Protein AF-A0A1F6VRX9-F1 (afdb_monomer)

Mean predicted aligned error: 13.09 Å

Foldseek 3Di:
DVVVVVVVVVVVVVVVVVVPPDDPDVCQQQPDPDPVPPDPVSVVVNVLSVVLCVLAVVLVVVVVVQCVVLVVVCVVCVVDVVSVVVSVVSVVVSVVVNVVSVVVVVVVQVVCCVPVVDRPPSPNDDD

Structure (mmCIF, N/CA/C/O backbone):
data_AF-A0A1F6VRX9-F1
#
_entry.id   AF-A0A1F6VRX9-F1
#
loop_
_atom_site.group_PDB
_atom_site.id
_atom_site.type_symbol
_atom_site.label_atom_id
_atom_site.label_alt_id
_atom_site.label_comp_id
_atom_site.label_asym_id
_atom_site.label_entity_id
_atom_site.label_seq_id
_atom_site.pdbx_PDB_ins_code
_atom_site.Cartn_x
_atom_site.Cartn_y
_atom_site.Cartn_z
_atom_site.occupancy
_atom_site.B_iso_or_equiv
_atom_site.auth_seq_id
_atom_site.auth_comp_id
_atom_site.auth_asym_id
_atom_site.auth_atom_id
_atom_site.pdbx_PDB_model_num
ATOM 1 N N . MET A 1 1 ? -14.491 -19.099 27.808 1.00 49.34 1 MET A N 1
ATOM 2 C CA . MET A 1 1 ? -13.344 -18.482 27.092 1.00 49.34 1 MET A CA 1
ATOM 3 C C . MET A 1 1 ? -12.882 -19.286 25.866 1.00 49.34 1 MET A C 1
ATOM 5 O O . MET A 1 1 ? -12.753 -18.689 24.805 1.00 49.34 1 MET A O 1
ATOM 9 N N . ILE A 1 2 ? -12.733 -20.617 25.956 1.00 55.41 2 ILE A N 1
ATOM 10 C CA . ILE A 1 2 ? -12.277 -21.514 24.862 1.00 55.41 2 ILE A CA 1
ATOM 11 C C . ILE A 1 2 ? -13.057 -21.380 23.528 1.00 55.41 2 ILE A C 1
ATOM 13 O O . ILE A 1 2 ? -12.458 -21.412 22.454 1.00 55.41 2 ILE A O 1
ATOM 17 N N . LYS A 1 3 ? -14.382 -21.159 23.564 1.00 51.56 3 LYS A N 1
ATOM 18 C CA . LYS A 1 3 ? -15.228 -21.062 22.351 1.00 51.56 3 LYS A CA 1
ATOM 19 C C . LYS A 1 3 ? -14.841 -19.909 21.408 1.00 51.56 3 LYS A C 1
ATOM 21 O O . LYS A 1 3 ? -14.935 -20.063 20.196 1.00 51.56 3 LYS A O 1
ATOM 26 N N . ARG A 1 4 ? -14.367 -18.773 21.943 1.00 58.03 4 ARG A N 1
ATOM 27 C CA . ARG A 1 4 ? -13.955 -17.602 21.138 1.00 58.03 4 ARG A CA 1
ATOM 28 C C . ARG A 1 4 ? -12.624 -17.825 2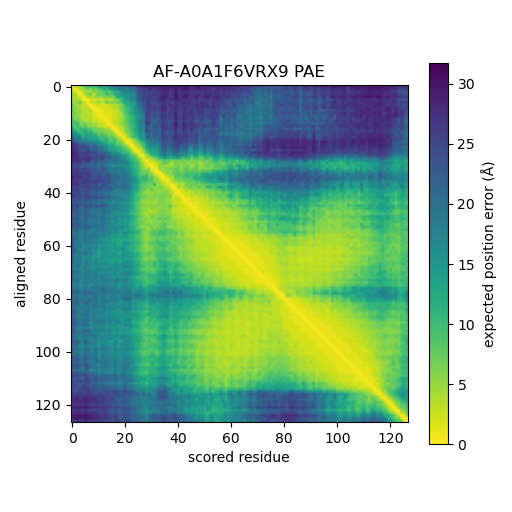0.411 1.00 58.03 4 ARG A C 1
ATOM 30 O O . ARG A 1 4 ? -12.435 -17.276 19.333 1.00 58.03 4 ARG A O 1
ATOM 37 N N . ILE A 1 5 ? -11.734 -18.645 20.974 1.00 64.44 5 ILE A N 1
ATOM 38 C CA . ILE A 1 5 ? -10.433 -18.994 20.379 1.00 64.44 5 ILE A CA 1
ATOM 39 C C . ILE A 1 5 ? -10.623 -19.970 19.216 1.00 64.44 5 ILE A C 1
ATOM 41 O O . ILE A 1 5 ? -10.095 -19.736 18.132 1.00 64.44 5 ILE A O 1
ATOM 45 N N . LYS A 1 6 ? -11.469 -20.994 19.396 1.00 61.16 6 LYS A N 1
ATOM 46 C CA . LYS A 1 6 ? -11.778 -21.970 18.340 1.00 61.16 6 LYS A CA 1
ATOM 47 C C . LYS A 1 6 ? -12.429 -21.311 17.115 1.00 61.16 6 LYS A C 1
ATOM 49 O O . LYS A 1 6 ? -12.076 -21.648 15.995 1.00 61.16 6 LYS A O 1
ATOM 54 N N . ASN A 1 7 ? -13.296 -20.313 17.320 1.00 60.34 7 ASN A N 1
ATOM 55 C CA . ASN A 1 7 ? -13.954 -19.579 16.231 1.00 60.34 7 ASN A CA 1
ATOM 56 C C . ASN A 1 7 ? -13.006 -18.639 15.467 1.00 60.34 7 ASN A C 1
ATOM 58 O O . ASN A 1 7 ? -13.143 -18.487 14.259 1.00 60.34 7 ASN A O 1
ATOM 62 N N . LYS A 1 8 ? -12.027 -18.029 16.152 1.00 68.81 8 LYS A N 1
ATOM 63 C CA . LYS A 1 8 ? -10.980 -17.227 15.497 1.00 68.81 8 LYS A CA 1
ATOM 64 C C . LYS A 1 8 ? -10.042 -18.094 14.656 1.00 68.81 8 LYS A C 1
ATOM 66 O O . LYS A 1 8 ? -9.711 -17.705 13.546 1.00 68.81 8 LYS A O 1
ATOM 71 N N . ILE A 1 9 ? -9.672 -19.275 15.157 1.00 76.19 9 ILE A N 1
ATOM 72 C CA . ILE A 1 9 ? -8.866 -20.258 14.414 1.00 76.19 9 ILE A CA 1
ATOM 73 C C . ILE A 1 9 ? -9.638 -20.771 13.191 1.00 76.19 9 ILE A C 1
ATOM 75 O O . ILE A 1 9 ? -9.078 -20.840 12.103 1.00 76.19 9 ILE A O 1
ATOM 79 N N . LEU A 1 10 ? -10.938 -21.046 13.343 1.00 72.88 10 LEU A N 1
ATOM 80 C CA . LEU A 1 10 ? -11.801 -21.474 12.239 1.00 72.88 10 LEU A CA 1
ATOM 81 C C . LEU A 1 10 ? -11.937 -20.389 11.153 1.00 72.88 10 LEU A C 1
ATOM 83 O O . LEU A 1 10 ? -11.907 -20.700 9.969 1.00 72.88 10 LEU A O 1
ATOM 87 N N . PHE A 1 11 ? -12.034 -19.116 11.549 1.00 74.50 11 PHE A N 1
ATOM 88 C CA . PHE A 1 11 ? -12.125 -17.985 10.619 1.00 74.50 11 PHE A CA 1
ATOM 89 C C . PHE A 1 11 ? -10.803 -17.725 9.879 1.00 74.50 11 PHE A C 1
ATOM 91 O O . PHE A 1 11 ? -10.816 -17.421 8.691 1.00 74.50 11 PHE A O 1
ATOM 98 N N . LEU A 1 12 ? -9.659 -17.900 10.551 1.00 73.44 12 LEU A N 1
ATOM 99 C CA . LEU A 1 12 ? -8.334 -17.812 9.925 1.00 73.44 12 LEU A CA 1
ATOM 100 C C . LEU A 1 12 ? -8.077 -18.969 8.946 1.00 73.44 12 LEU A C 1
ATOM 102 O O . LEU A 1 12 ? -7.528 -18.733 7.875 1.00 73.44 12 LEU A O 1
ATOM 106 N N . LEU A 1 13 ? -8.525 -20.189 9.266 1.00 71.12 13 LEU A N 1
ATOM 107 C CA . LEU A 1 13 ? -8.469 -21.336 8.349 1.00 71.12 13 LEU A CA 1
ATOM 108 C C . LEU A 1 13 ? -9.365 -21.133 7.116 1.00 71.12 13 LEU A C 1
ATOM 110 O O . LEU A 1 13 ? -8.949 -21.463 6.010 1.00 71.12 13 LEU A O 1
ATOM 114 N N . ALA A 1 14 ? -10.548 -20.533 7.290 1.00 69.00 14 ALA A N 1
ATOM 115 C CA . ALA A 1 14 ? -11.465 -20.214 6.193 1.00 69.00 14 ALA A CA 1
ATOM 116 C C . ALA A 1 14 ? -10.981 -19.053 5.297 1.0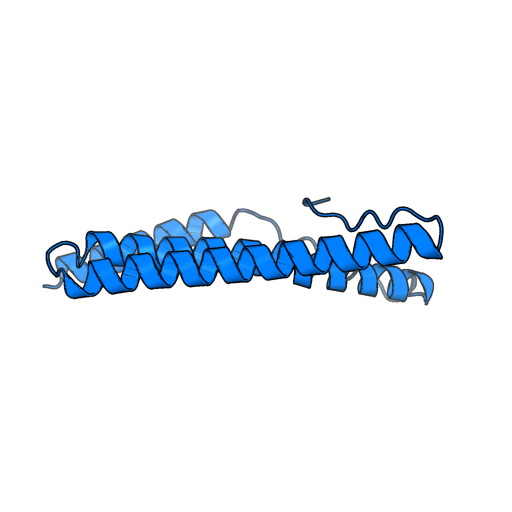0 69.00 14 ALA A C 1
ATOM 118 O O . ALA A 1 14 ? -11.249 -19.046 4.100 1.00 69.00 14 ALA A O 1
ATOM 119 N N . LEU A 1 15 ? -10.248 -18.076 5.847 1.00 65.94 15 LEU A N 1
ATOM 120 C CA . LEU A 1 15 ? -9.552 -17.053 5.051 1.00 65.94 15 LEU A CA 1
ATOM 121 C C . LEU A 1 15 ? -8.335 -17.633 4.321 1.00 65.94 15 LEU A C 1
ATOM 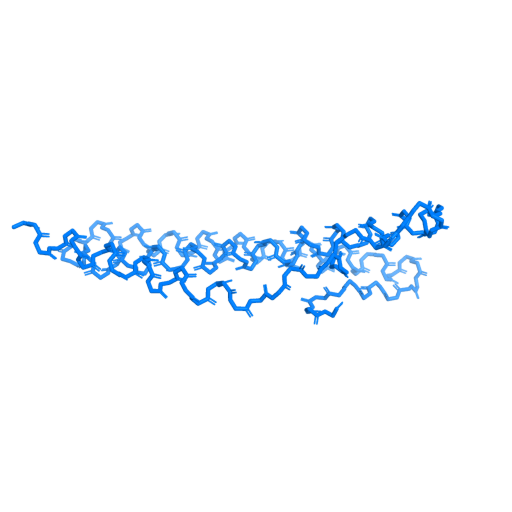123 O O . LEU A 1 15 ? -8.065 -17.250 3.185 1.00 65.94 15 LEU A O 1
ATOM 127 N N . GLY A 1 16 ? -7.631 -18.578 4.952 1.00 62.22 16 GLY A N 1
ATOM 128 C CA . GLY A 1 16 ? -6.528 -19.311 4.338 1.00 62.22 16 GLY A CA 1
ATOM 129 C C . GLY A 1 16 ? -6.969 -20.106 3.109 1.00 62.22 16 GLY A C 1
ATOM 130 O O . GLY A 1 16 ? -6.299 -20.049 2.086 1.00 62.22 16 GLY A O 1
ATOM 131 N N . SER A 1 17 ? -8.129 -20.768 3.149 1.00 58.34 17 SER A N 1
ATOM 132 C CA . SER A 1 17 ? -8.638 -21.544 2.010 1.00 58.34 17 SER A CA 1
ATOM 133 C C . SER A 1 17 ? -9.041 -20.698 0.795 1.00 58.34 17 SER A C 1
ATOM 135 O O . SER A 1 17 ? -8.982 -21.202 -0.322 1.00 58.34 17 SER A O 1
ATOM 137 N N . ILE A 1 18 ? -9.371 -19.412 0.971 1.00 58.19 18 ILE A N 1
ATOM 138 C CA . ILE A 1 18 ? -9.658 -18.486 -0.143 1.00 58.19 18 ILE A CA 1
ATOM 139 C C . ILE A 1 18 ? -8.369 -18.096 -0.895 1.00 58.19 18 ILE A C 1
ATOM 141 O O . ILE A 1 18 ? -8.409 -17.843 -2.096 1.00 58.19 18 ILE A O 1
ATOM 145 N N . PHE A 1 19 ? -7.213 -18.102 -0.222 1.00 53.44 19 PHE A N 1
ATOM 146 C CA . PHE A 1 19 ? -5.919 -17.759 -0.826 1.00 53.44 19 PHE A CA 1
ATOM 147 C C . PHE A 1 19 ? -5.253 -18.914 -1.596 1.00 53.44 19 PHE A C 1
ATOM 1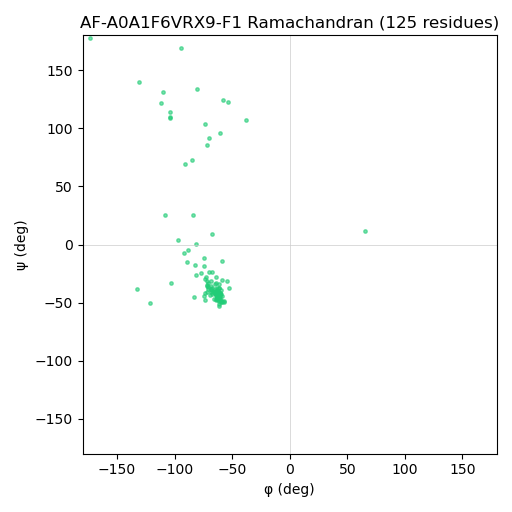49 O O . PHE A 1 19 ? -4.363 -18.660 -2.403 1.00 53.44 19 PHE A O 1
ATOM 156 N N . ILE A 1 20 ? -5.667 -20.169 -1.382 1.00 51.97 20 ILE A N 1
ATOM 157 C CA . ILE A 1 20 ? -4.969 -21.361 -1.914 1.00 51.97 20 ILE A CA 1
ATOM 158 C C . ILE A 1 20 ? -5.458 -21.752 -3.332 1.00 51.97 20 ILE A C 1
ATOM 160 O O . ILE A 1 20 ? -4.891 -22.631 -3.970 1.00 51.97 20 ILE A O 1
ATOM 164 N N . GLY A 1 21 ? -6.473 -21.072 -3.878 1.00 48.78 21 GLY A N 1
ATOM 165 C CA . GLY A 1 21 ? -7.063 -21.394 -5.190 1.00 48.78 21 GLY A CA 1
ATOM 166 C C . GLY A 1 21 ? -6.328 -20.863 -6.432 1.00 48.78 21 GLY A C 1
ATOM 167 O O . GLY A 1 21 ? -6.804 -21.084 -7.541 1.00 48.78 21 GLY A O 1
ATOM 168 N N . GLY A 1 22 ? -5.207 -20.150 -6.287 1.00 46.50 22 GLY A N 1
ATOM 169 C CA . GLY A 1 22 ? -4.424 -19.641 -7.418 1.00 46.50 22 GLY A CA 1
ATOM 170 C C . GLY A 1 22 ? -3.162 -20.467 -7.629 1.00 46.50 22 GLY A C 1
ATOM 171 O O . GLY A 1 22 ? -2.237 -20.370 -6.827 1.00 46.50 22 GLY A O 1
ATOM 172 N N . GLY A 1 23 ? -3.104 -21.263 -8.698 1.00 43.41 23 GLY A N 1
ATOM 173 C CA . GLY A 1 23 ? -1.885 -21.968 -9.090 1.00 43.41 23 GLY A CA 1
ATOM 174 C C . GLY A 1 23 ? -0.713 -20.992 -9.219 1.00 43.41 23 GLY A C 1
ATOM 175 O O . GLY A 1 23 ? -0.780 -20.022 -9.974 1.00 43.41 23 GLY A O 1
ATOM 176 N N . VAL A 1 24 ? 0.361 -21.241 -8.470 1.00 47.94 24 VAL A N 1
ATOM 177 C CA . VAL A 1 24 ? 1.641 -20.544 -8.627 1.00 47.94 24 VAL A CA 1
ATOM 178 C C . VAL A 1 24 ? 2.263 -21.048 -9.928 1.00 47.94 24 VAL A C 1
ATOM 180 O O . VAL A 1 24 ? 3.011 -22.019 -9.935 1.00 47.94 24 VAL A O 1
ATOM 183 N N . SER A 1 25 ? 1.895 -20.428 -11.047 1.00 49.00 25 SER A N 1
ATOM 184 C CA . SER A 1 25 ? 2.658 -20.553 -12.289 1.00 49.00 25 SER A CA 1
ATOM 185 C C . SER A 1 25 ? 3.851 -19.604 -12.206 1.00 49.00 25 SER A C 1
ATOM 187 O O . SER A 1 25 ? 3.698 -18.444 -11.814 1.00 49.00 25 SER A O 1
ATOM 189 N N . ALA A 1 26 ? 5.038 -20.093 -12.565 1.00 50.50 26 ALA A N 1
ATOM 190 C CA . ALA A 1 26 ? 6.287 -19.328 -12.574 1.00 50.50 26 ALA A CA 1
ATOM 191 C C . ALA A 1 26 ? 6.243 -18.080 -13.487 1.00 50.50 26 ALA A C 1
ATOM 193 O O . ALA A 1 26 ? 7.048 -17.171 -13.318 1.00 50.50 26 ALA A O 1
ATOM 194 N N . ALA A 1 27 ? 5.243 -17.975 -14.365 1.00 53.28 27 ALA A N 1
ATOM 195 C CA . ALA A 1 27 ? 5.089 -16.943 -15.390 1.00 53.28 27 ALA A CA 1
ATOM 196 C C . ALA A 1 27 ? 4.813 -15.492 -14.907 1.00 53.28 27 ALA A C 1
ATOM 198 O O . ALA A 1 27 ? 4.479 -14.636 -15.719 1.00 53.28 27 ALA A O 1
ATOM 199 N N . GLY A 1 28 ? 4.907 -15.170 -13.611 1.00 67.06 28 GLY A N 1
ATOM 200 C CA . GLY A 1 28 ? 4.432 -13.875 -13.091 1.00 67.06 28 GLY A CA 1
ATOM 201 C C . GLY A 1 28 ? 5.491 -12.809 -12.781 1.00 67.06 28 GLY A C 1
ATOM 202 O O . GLY A 1 28 ? 5.195 -11.621 -12.880 1.00 67.06 28 GLY A O 1
ATOM 203 N N . LEU A 1 29 ? 6.691 -13.201 -12.336 1.00 64.50 29 LEU A N 1
ATOM 204 C CA . LEU A 1 29 ? 7.700 -12.252 -11.826 1.00 64.50 29 LEU A CA 1
ATOM 205 C C . LEU A 1 29 ? 9.098 -12.493 -12.397 1.00 64.50 29 LEU A C 1
ATOM 207 O O . LEU A 1 29 ? 9.792 -11.534 -12.727 1.00 64.50 29 LEU A O 1
ATOM 211 N N . VAL A 1 30 ? 9.480 -13.759 -12.560 1.00 73.31 30 VAL A N 1
ATOM 212 C CA . VAL A 1 30 ? 10.701 -14.168 -13.257 1.00 73.31 30 VAL A CA 1
ATOM 213 C C . VAL A 1 30 ? 10.272 -14.688 -14.629 1.00 73.31 30 VAL A C 1
ATOM 215 O O . VAL A 1 30 ? 9.629 -15.729 -14.687 1.00 73.31 30 VAL A O 1
ATOM 218 N N . PRO A 1 31 ? 10.565 -13.979 -15.728 1.00 66.62 31 PRO A N 1
ATOM 219 C CA . PRO A 1 31 ? 10.101 -14.357 -17.060 1.00 66.62 31 PRO A CA 1
ATOM 220 C C . PRO A 1 31 ? 10.991 -15.406 -17.750 1.00 66.62 31 PRO A C 1
ATOM 222 O O . PRO A 1 31 ? 11.033 -15.448 -18.973 1.00 66.62 31 PRO A O 1
ATOM 225 N N . CYS A 1 32 ? 11.716 -16.227 -16.988 1.00 69.88 32 CYS A N 1
ATOM 226 C CA . CYS A 1 32 ? 12.568 -17.281 -17.535 1.00 69.88 32 CYS A CA 1
ATOM 227 C C . CYS A 1 32 ? 11.971 -18.643 -17.170 1.00 69.88 32 CYS A C 1
ATOM 229 O O . CYS A 1 32 ? 11.823 -18.945 -15.985 1.00 69.88 32 CYS A O 1
ATOM 231 N N . GLU A 1 33 ? 11.668 -19.472 -18.169 1.00 70.38 33 GLU A N 1
ATOM 232 C CA . GLU A 1 33 ? 11.258 -20.872 -17.964 1.00 70.38 33 GLU A CA 1
ATOM 233 C C . GLU A 1 33 ? 12.433 -21.861 -18.134 1.00 70.38 33 GLU A C 1
ATOM 235 O O . GLU A 1 33 ? 12.263 -23.067 -17.962 1.00 70.38 33 GLU A O 1
ATOM 240 N N . GLY A 1 34 ? 13.654 -21.356 -18.362 1.00 69.69 34 GLY A N 1
ATOM 241 C CA . GLY A 1 34 ? 14.886 -22.139 -18.478 1.00 69.69 34 GLY A CA 1
ATOM 242 C C . GLY A 1 34 ? 16.147 -21.270 -18.582 1.00 69.69 34 GLY A C 1
ATOM 243 O O . GLY A 1 34 ? 16.066 -20.042 -18.591 1.00 69.69 34 GLY A O 1
ATOM 244 N N . ILE A 1 35 ? 17.323 -21.909 -18.646 1.00 66.19 35 ILE A N 1
ATOM 245 C CA . ILE A 1 35 ? 18.628 -21.230 -18.816 1.00 66.19 35 ILE A CA 1
ATOM 246 C C . ILE A 1 35 ? 18.745 -20.595 -20.211 1.00 66.19 35 ILE A C 1
ATOM 248 O O . ILE A 1 35 ? 19.360 -19.541 -20.349 1.00 66.19 35 ILE A O 1
ATOM 252 N N . ASP A 1 36 ? 18.111 -21.199 -21.215 1.00 68.12 36 ASP A N 1
ATOM 253 C CA . ASP A 1 36 ? 18.247 -20.807 -22.621 1.00 68.12 36 ASP A CA 1
ATOM 254 C C . ASP A 1 36 ? 17.446 -19.535 -22.976 1.00 68.12 36 ASP A C 1
ATOM 256 O O . ASP A 1 36 ? 17.829 -18.800 -23.884 1.00 68.12 36 ASP A O 1
ATOM 260 N N . ASP A 1 37 ? 16.388 -19.227 -22.215 1.00 68.06 37 ASP A N 1
ATOM 261 C CA . ASP A 1 37 ? 15.532 -18.043 -22.409 1.00 68.06 37 ASP A CA 1
ATOM 262 C C . ASP A 1 37 ? 15.980 -16.821 -21.591 1.00 68.06 37 ASP A C 1
ATOM 264 O O . ASP A 1 37 ? 15.448 -15.724 -21.754 1.00 68.06 37 ASP A O 1
ATOM 268 N N . CYS A 1 38 ? 16.967 -16.975 -20.706 1.00 69.94 38 CYS A N 1
ATOM 269 C CA . CYS A 1 38 ? 17.372 -15.934 -19.762 1.00 69.94 38 CYS A CA 1
ATOM 270 C C . CYS A 1 38 ? 18.487 -15.055 -20.369 1.00 69.94 38 CYS A C 1
ATOM 272 O O . CYS A 1 38 ? 19.651 -15.092 -19.969 1.00 69.94 38 CYS A O 1
ATOM 274 N N . ASN A 1 39 ? 18.116 -14.273 -21.386 1.00 74.25 39 ASN A N 1
ATOM 275 C CA . ASN A 1 39 ? 18.991 -13.335 -22.095 1.00 74.25 39 ASN A CA 1
ATOM 276 C C . ASN A 1 39 ? 18.900 -11.903 -21.519 1.00 74.25 39 ASN A C 1
ATOM 278 O O . ASN A 1 39 ? 17.984 -11.588 -20.755 1.00 74.25 39 ASN A O 1
ATOM 282 N N . PHE A 1 40 ? 19.802 -10.992 -21.909 1.00 73.44 40 PHE A N 1
ATOM 283 C CA . PHE A 1 40 ? 19.782 -9.595 -21.421 1.00 73.44 40 PHE A CA 1
ATOM 284 C C . PHE A 1 40 ? 18.435 -8.877 -21.642 1.00 73.44 40 PHE A C 1
ATOM 286 O O . PHE A 1 40 ? 18.024 -8.081 -20.799 1.00 73.44 40 PHE A O 1
ATOM 293 N N . ASP A 1 41 ? 17.696 -9.209 -22.700 1.00 70.75 41 ASP A N 1
ATOM 294 C CA . ASP A 1 41 ? 16.358 -8.652 -22.942 1.00 70.75 41 ASP A CA 1
ATOM 295 C C . ASP A 1 41 ? 15.322 -9.122 -21.904 1.00 70.75 41 ASP A C 1
ATOM 297 O O . ASP A 1 41 ? 14.497 -8.335 -21.430 1.00 70.75 41 ASP A O 1
ATOM 301 N N . THR A 1 42 ? 15.400 -10.379 -21.453 1.00 71.88 42 THR A N 1
ATOM 302 C CA . THR A 1 42 ? 14.546 -10.876 -20.358 1.00 71.88 42 THR A CA 1
ATOM 303 C C . THR A 1 42 ? 14.910 -10.285 -18.999 1.00 71.88 42 THR A C 1
ATOM 305 O O . THR A 1 42 ? 14.035 -10.172 -18.141 1.00 71.88 42 THR A O 1
ATOM 308 N N . LEU A 1 43 ? 16.149 -9.810 -18.810 1.00 73.88 43 LEU A N 1
ATOM 309 C CA . LEU A 1 43 ? 16.546 -9.059 -17.613 1.00 73.88 43 LEU A CA 1
ATOM 310 C C . LEU A 1 43 ? 15.783 -7.728 -17.517 1.00 73.88 43 LEU A C 1
ATOM 312 O O . LEU A 1 43 ? 15.312 -7.351 -16.443 1.00 73.88 43 LEU A O 1
ATOM 316 N N . ILE A 1 44 ? 15.619 -7.032 -18.646 1.00 72.06 44 ILE A N 1
ATOM 317 C CA . ILE A 1 44 ? 14.850 -5.780 -18.720 1.00 72.06 44 ILE A CA 1
ATOM 318 C C . ILE A 1 44 ? 13.365 -6.058 -18.448 1.00 72.06 44 ILE A C 1
ATOM 320 O O . ILE A 1 44 ? 12.718 -5.319 -17.701 1.00 72.06 44 ILE A O 1
ATOM 324 N N . LEU A 1 45 ? 12.830 -7.160 -18.984 1.00 74.75 45 LEU A N 1
ATOM 325 C CA . LEU A 1 45 ? 11.458 -7.591 -18.709 1.00 74.75 45 LEU A CA 1
ATOM 326 C C . LEU A 1 45 ? 11.252 -7.940 -17.224 1.00 74.75 45 LEU A C 1
ATOM 328 O O . LEU A 1 45 ? 10.249 -7.551 -16.628 1.00 74.75 45 LEU A O 1
ATOM 332 N N . LEU A 1 46 ? 12.227 -8.608 -16.603 1.00 76.56 46 LEU A N 1
ATOM 333 C CA . LEU A 1 46 ? 12.230 -8.92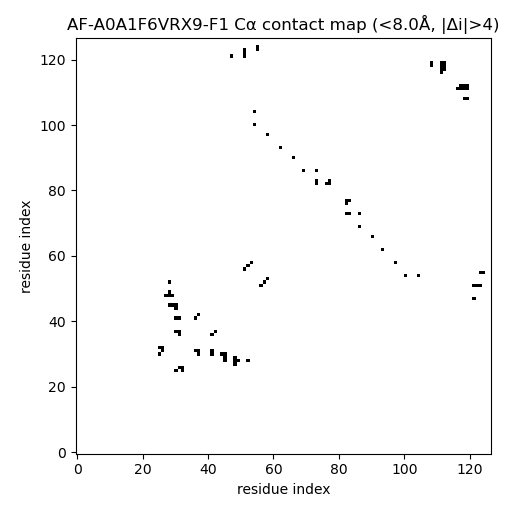8 -15.176 1.00 76.56 46 LEU A CA 1
ATOM 334 C C . LEU A 1 46 ? 12.217 -7.648 -14.331 1.00 76.56 46 LEU A C 1
ATOM 336 O O . LEU A 1 46 ? 11.446 -7.550 -13.376 1.00 76.56 46 LEU A O 1
ATOM 340 N N . LEU A 1 47 ? 13.003 -6.636 -14.707 1.00 75.19 47 LEU A N 1
ATOM 341 C CA . LEU A 1 47 ? 13.035 -5.352 -14.006 1.00 75.19 47 LEU A CA 1
ATOM 342 C C . LEU A 1 47 ? 11.684 -4.622 -14.082 1.00 75.19 47 LEU A C 1
ATOM 344 O O . LEU A 1 47 ? 11.206 -4.098 -13.074 1.00 75.19 47 LEU A O 1
ATOM 348 N N . ASN A 1 48 ? 11.027 -4.658 -15.245 1.00 73.50 48 ASN A N 1
ATOM 349 C CA . ASN A 1 48 ? 9.671 -4.131 -15.414 1.00 73.50 48 ASN A CA 1
ATOM 350 C C . ASN A 1 48 ? 8.637 -4.906 -14.582 1.00 73.50 48 ASN A C 1
ATOM 352 O O . ASN A 1 48 ? 7.781 -4.296 -13.934 1.00 73.50 48 ASN A O 1
ATOM 356 N N . ASN A 1 49 ? 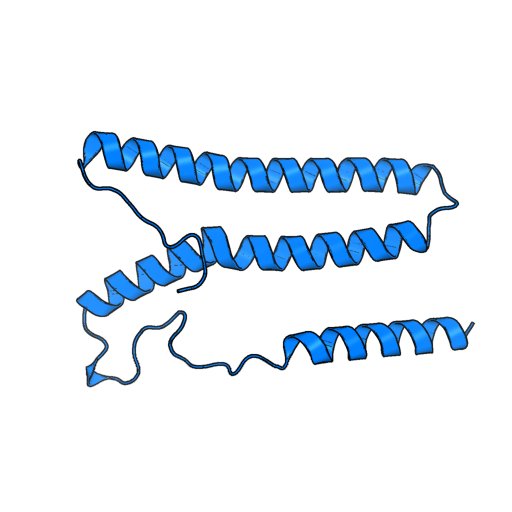8.741 -6.236 -14.531 1.00 77.44 49 ASN A N 1
ATOM 357 C CA . ASN A 1 49 ? 7.878 -7.073 -13.699 1.00 77.44 49 ASN A CA 1
ATOM 358 C C . ASN A 1 49 ? 8.071 -6.763 -12.208 1.00 77.44 49 ASN A C 1
ATOM 360 O O . ASN A 1 49 ? 7.085 -6.560 -11.501 1.00 77.44 49 ASN A O 1
ATOM 364 N N . ILE A 1 50 ? 9.315 -6.622 -11.739 1.00 80.31 50 ILE A N 1
ATOM 365 C CA . ILE A 1 50 ? 9.633 -6.213 -10.362 1.00 80.31 50 ILE A CA 1
ATOM 366 C C . ILE A 1 50 ? 9.065 -4.830 -10.048 1.00 80.31 50 ILE A C 1
ATOM 368 O O . ILE A 1 50 ? 8.427 -4.656 -9.008 1.00 80.31 50 ILE A O 1
ATOM 372 N N . ALA A 1 51 ? 9.258 -3.856 -10.938 1.00 74.00 51 ALA A N 1
ATOM 373 C CA . ALA A 1 51 ? 8.723 -2.515 -10.745 1.00 74.00 51 ALA A CA 1
ATOM 374 C C . ALA A 1 51 ? 7.190 -2.558 -10.622 1.00 74.00 51 ALA A C 1
ATOM 376 O O . ALA A 1 51 ? 6.631 -2.053 -9.648 1.00 74.00 51 ALA A O 1
ATOM 377 N N . SER A 1 52 ? 6.503 -3.245 -11.539 1.00 73.88 52 SER A N 1
ATOM 378 C CA . SER A 1 52 ? 5.043 -3.396 -11.472 1.00 73.88 52 SER A CA 1
ATOM 379 C C . SER A 1 52 ? 4.581 -4.126 -10.200 1.00 73.88 52 SER A C 1
ATOM 381 O O . SER A 1 52 ? 3.587 -3.748 -9.576 1.00 73.88 52 SER A O 1
ATOM 383 N N . PHE A 1 53 ? 5.341 -5.124 -9.748 1.00 75.81 53 PHE A N 1
ATOM 384 C CA . PHE A 1 53 ? 5.035 -5.882 -8.545 1.00 75.81 53 PHE A CA 1
ATOM 385 C C . PHE A 1 53 ? 5.119 -5.020 -7.288 1.00 75.81 53 PHE A C 1
ATOM 387 O O . PHE A 1 53 ? 4.197 -5.043 -6.472 1.00 75.81 53 PHE A O 1
ATOM 394 N N . ILE A 1 54 ? 6.189 -4.237 -7.147 1.00 80.00 54 ILE A N 1
ATOM 395 C CA . ILE A 1 54 ? 6.418 -3.388 -5.975 1.00 80.00 54 ILE A CA 1
ATOM 396 C C . ILE A 1 54 ? 5.414 -2.234 -5.928 1.00 80.00 54 ILE A C 1
ATOM 398 O O . ILE A 1 54 ? 4.867 -1.959 -4.862 1.00 80.00 54 ILE A O 1
ATOM 402 N N . PHE A 1 55 ? 5.146 -1.574 -7.056 1.00 76.50 55 PHE A N 1
ATOM 403 C CA . PHE A 1 55 ? 4.285 -0.389 -7.069 1.00 76.50 55 PHE A CA 1
ATOM 404 C C . PHE A 1 55 ? 2.786 -0.706 -7.077 1.00 76.50 55 PHE A C 1
ATOM 406 O O . PHE A 1 55 ? 2.008 0.106 -6.578 1.00 76.50 55 PHE A O 1
ATOM 413 N N . PHE A 1 56 ? 2.368 -1.871 -7.585 1.00 75.00 56 PHE A N 1
ATOM 414 C CA . PHE A 1 56 ? 0.942 -2.193 -7.725 1.00 75.00 56 PHE A CA 1
ATOM 415 C C . PHE A 1 56 ? 0.522 -3.452 -6.977 1.00 75.00 56 PHE A C 1
ATOM 417 O O . PHE A 1 56 ? -0.431 -3.415 -6.200 1.00 75.00 56 PHE A O 1
ATOM 424 N N . ARG A 1 57 ? 1.227 -4.574 -7.149 1.00 78.00 57 ARG A N 1
ATOM 425 C CA . ARG A 1 57 ? 0.770 -5.861 -6.596 1.00 78.00 57 ARG A CA 1
ATOM 426 C C . ARG A 1 57 ? 0.936 -5.952 -5.080 1.00 78.00 57 ARG A C 1
ATOM 428 O O . ARG A 1 57 ? -0.000 -6.326 -4.374 1.00 78.00 57 ARG A O 1
ATOM 435 N N . LEU A 1 58 ? 2.110 -5.589 -4.578 1.00 82.81 58 LEU A N 1
ATOM 436 C CA . LEU A 1 58 ? 2.453 -5.623 -3.158 1.00 82.81 58 LEU A CA 1
ATOM 437 C C . LEU A 1 58 ? 1.556 -4.696 -2.305 1.00 82.81 58 LEU A C 1
ATOM 439 O O . LEU A 1 58 ? 0.965 -5.188 -1.338 1.00 82.81 58 LEU A O 1
ATOM 443 N N . PRO A 1 59 ? 1.369 -3.401 -2.643 1.00 83.50 59 PRO A N 1
ATOM 444 C CA . PRO A 1 59 ? 0.556 -2.496 -1.832 1.00 83.50 59 PRO A CA 1
ATOM 445 C C . PRO A 1 59 ? -0.922 -2.890 -1.790 1.00 83.50 59 PRO A C 1
ATOM 447 O O . PRO A 1 59 ? -1.543 -2.740 -0.740 1.00 83.50 59 PRO A O 1
ATOM 450 N N . ILE A 1 60 ? -1.483 -3.447 -2.871 1.00 84.31 60 ILE A N 1
ATOM 451 C CA . ILE A 1 60 ? -2.871 -3.939 -2.879 1.00 84.31 60 ILE A CA 1
ATOM 452 C C . ILE A 1 60 ? -3.042 -5.101 -1.894 1.00 84.31 60 ILE A C 1
ATOM 454 O O . ILE A 1 60 ? -3.966 -5.086 -1.080 1.00 84.31 60 ILE A O 1
ATOM 458 N N . ILE A 1 61 ? -2.138 -6.087 -1.917 1.00 84.38 61 ILE A N 1
ATOM 459 C CA . ILE A 1 61 ? -2.191 -7.225 -0.984 1.00 84.38 61 ILE A CA 1
ATOM 460 C C . ILE A 1 61 ? -2.062 -6.730 0.462 1.00 84.38 61 ILE A C 1
ATOM 462 O O . ILE A 1 61 ? -2.843 -7.129 1.329 1.00 84.38 61 ILE A O 1
ATOM 466 N N . LEU A 1 62 ? -1.122 -5.815 0.718 1.00 87.69 62 LEU A N 1
ATOM 467 C CA . LEU A 1 62 ? -0.932 -5.222 2.041 1.00 87.69 62 LEU A CA 1
ATOM 468 C C . LEU A 1 62 ? -2.173 -4.456 2.517 1.00 87.69 62 LEU A C 1
ATOM 470 O O . LEU A 1 62 ? -2.564 -4.594 3.676 1.00 87.69 62 LEU A O 1
ATOM 474 N N . LEU A 1 63 ? -2.816 -3.690 1.630 1.00 88.12 63 LEU A N 1
ATOM 475 C CA . LEU A 1 63 ? -4.055 -2.971 1.928 1.00 88.12 63 LEU A CA 1
ATOM 476 C C . LEU A 1 63 ? -5.165 -3.926 2.346 1.00 88.12 63 LEU A C 1
ATOM 478 O O . LEU A 1 63 ? -5.799 -3.698 3.374 1.00 88.12 63 LEU A O 1
ATOM 482 N N . VAL A 1 64 ? -5.383 -5.004 1.590 1.00 88.25 64 VAL A N 1
ATOM 483 C CA . VAL A 1 64 ? -6.422 -5.996 1.899 1.00 88.25 64 VAL A CA 1
ATOM 484 C C . VAL A 1 64 ? -6.195 -6.602 3.283 1.00 88.25 64 VAL A C 1
ATOM 486 O O . VAL A 1 64 ? -7.116 -6.621 4.103 1.00 88.25 64 VAL A O 1
ATOM 489 N N . VAL A 1 65 ? -4.966 -7.032 3.585 1.00 89.31 65 VAL A N 1
ATOM 490 C CA . VAL A 1 65 ? -4.621 -7.602 4.898 1.00 89.31 65 VAL A CA 1
ATOM 491 C C . VAL A 1 65 ? -4.806 -6.570 6.013 1.00 89.31 65 VAL A C 1
ATOM 493 O O . VAL A 1 65 ? -5.382 -6.882 7.059 1.00 89.31 65 VAL A O 1
ATOM 496 N N . PHE A 1 66 ? -4.379 -5.326 5.790 1.00 89.19 66 PHE A N 1
ATOM 497 C CA . PHE A 1 66 ? -4.520 -4.254 6.769 1.00 89.19 66 PHE A CA 1
ATOM 498 C C . PHE A 1 66 ? -5.990 -3.926 7.050 1.00 89.19 66 PHE A C 1
ATOM 500 O O . PHE A 1 66 ? -6.386 -3.834 8.216 1.00 89.19 66 PHE A O 1
ATOM 507 N N . PHE A 1 67 ? -6.816 -3.780 6.012 1.00 88.75 67 PHE A N 1
ATOM 508 C CA . PHE A 1 67 ? -8.245 -3.518 6.161 1.00 88.75 67 PHE A CA 1
ATOM 509 C C . PHE A 1 67 ? -8.970 -4.683 6.829 1.00 88.75 67 PHE A C 1
ATOM 511 O O . PHE A 1 67 ? -9.785 -4.445 7.719 1.00 88.75 67 PHE A O 1
ATOM 518 N N . ALA A 1 68 ? -8.633 -5.928 6.484 1.00 89.81 68 ALA A N 1
ATOM 519 C CA . ALA A 1 68 ? -9.196 -7.104 7.137 1.00 89.81 68 ALA A CA 1
ATOM 520 C C . ALA A 1 68 ? -8.859 -7.131 8.639 1.00 89.81 68 ALA A C 1
ATOM 522 O O . ALA A 1 68 ? -9.753 -7.276 9.477 1.00 89.81 68 ALA A O 1
ATOM 523 N N . TRP A 1 69 ? -7.590 -6.914 9.003 1.00 86.50 69 TRP A N 1
ATOM 524 C CA . TRP A 1 69 ? -7.150 -6.911 10.401 1.00 86.50 69 TRP A CA 1
ATOM 525 C C . TRP A 1 69 ? -7.798 -5.789 11.221 1.00 86.50 69 TRP A C 1
ATOM 527 O O . TRP A 1 69 ? -8.325 -6.016 12.315 1.00 86.50 69 TRP A O 1
ATOM 537 N N . ASN A 1 70 ? -7.803 -4.567 10.683 1.00 87.44 70 ASN A N 1
ATOM 538 C CA . ASN A 1 70 ? -8.418 -3.424 11.352 1.00 87.44 70 ASN A CA 1
ATOM 539 C C . ASN A 1 70 ? -9.946 -3.560 11.417 1.00 87.44 70 ASN A C 1
ATOM 541 O O . ASN A 1 70 ? -10.539 -3.196 12.432 1.00 87.44 70 ASN A O 1
ATOM 545 N N . GLY A 1 71 ? -10.576 -4.136 10.390 1.00 87.06 71 GLY A N 1
ATOM 546 C CA . GLY A 1 71 ? -12.011 -4.416 10.356 1.00 87.06 71 GLY A CA 1
ATOM 547 C C . GLY A 1 71 ? -12.441 -5.402 11.443 1.00 87.06 71 GLY A C 1
ATOM 548 O O . GLY A 1 71 ? -13.392 -5.137 12.175 1.00 87.06 71 GLY A O 1
ATOM 549 N N . ILE A 1 72 ? -11.697 -6.496 11.635 1.00 88.00 72 ILE A N 1
ATOM 550 C CA . ILE A 1 72 ? -11.967 -7.455 12.719 1.00 88.00 72 ILE A CA 1
ATOM 551 C C . ILE A 1 72 ? -11.828 -6.779 14.091 1.00 88.00 72 ILE A C 1
ATOM 553 O O . ILE A 1 72 ? -12.685 -6.949 14.963 1.00 88.00 72 ILE A O 1
ATOM 557 N N . ASN A 1 73 ? -10.778 -5.979 14.289 1.00 85.88 73 ASN A N 1
ATOM 558 C CA . ASN A 1 73 ? -10.564 -5.267 15.549 1.00 85.88 73 ASN A CA 1
ATOM 559 C C . ASN A 1 73 ? -11.664 -4.235 15.838 1.00 85.88 73 ASN A C 1
ATOM 561 O O . ASN A 1 73 ? -12.041 -4.071 17.000 1.00 85.88 73 ASN A O 1
ATOM 565 N N . LEU A 1 74 ? -12.229 -3.599 14.808 1.00 88.00 74 LEU A N 1
ATOM 566 C CA . LEU A 1 74 ? -13.362 -2.686 14.962 1.00 88.00 74 LEU A CA 1
ATOM 567 C C . LEU A 1 74 ? -14.590 -3.395 15.550 1.00 88.00 74 LEU A C 1
ATOM 569 O O . LEU A 1 74 ? -15.250 -2.842 16.425 1.00 88.00 74 LEU A O 1
ATOM 573 N N . ILE A 1 75 ? -14.882 -4.621 15.101 1.00 88.44 75 ILE A N 1
ATOM 574 C CA . ILE A 1 75 ? -16.027 -5.403 15.592 1.00 88.44 75 ILE A CA 1
ATOM 575 C C . ILE A 1 75 ? -15.805 -5.832 17.049 1.00 88.44 75 ILE A C 1
ATOM 577 O O . ILE A 1 75 ? -16.736 -5.797 17.854 1.00 88.44 75 ILE A O 1
ATOM 581 N N . ILE A 1 76 ? -14.574 -6.216 17.403 1.00 88.50 76 ILE A N 1
ATOM 582 C CA . ILE A 1 76 ? -14.236 -6.733 18.738 1.00 88.50 76 ILE A CA 1
ATOM 583 C C . ILE A 1 76 ? -14.220 -5.627 19.801 1.00 88.50 76 ILE A C 1
ATOM 585 O O . ILE A 1 76 ? -14.703 -5.860 20.906 1.00 88.50 76 ILE A O 1
ATOM 589 N N . TYR A 1 77 ? -13.670 -4.451 19.487 1.00 87.00 77 TYR A N 1
ATOM 590 C CA . TYR A 1 77 ? -13.441 -3.363 20.451 1.00 87.00 77 TYR A CA 1
ATOM 591 C C . TYR A 1 77 ? -14.386 -2.169 20.253 1.00 87.00 77 TYR A C 1
ATOM 593 O O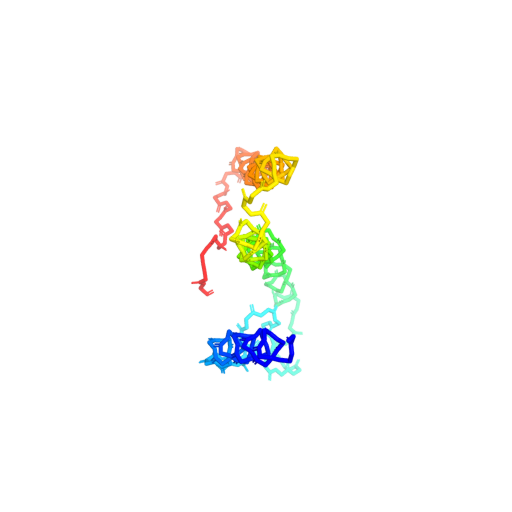 . TYR A 1 77 ? -14.055 -1.034 20.604 1.00 87.00 77 TYR A O 1
ATOM 601 N N . ARG A 1 78 ? -15.562 -2.414 19.662 1.00 81.56 78 ARG A N 1
ATOM 602 C CA . ARG A 1 78 ? -16.548 -1.382 19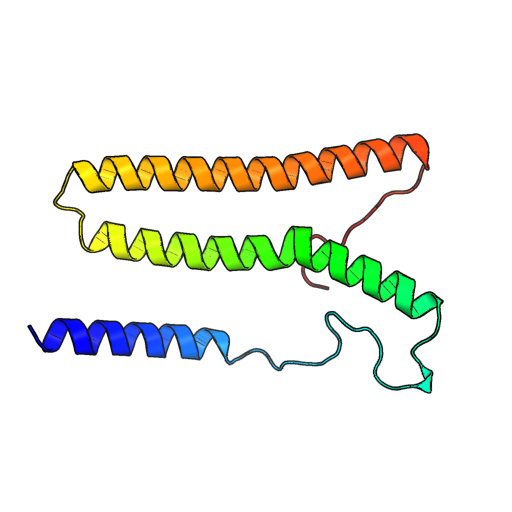.298 1.00 81.56 78 ARG A CA 1
ATOM 603 C C . ARG A 1 78 ? -17.032 -0.546 20.488 1.00 81.56 78 ARG A C 1
ATOM 605 O O . ARG A 1 78 ? -17.385 0.615 20.314 1.00 81.56 78 ARG A O 1
ATOM 612 N N . ASP A 1 79 ? -17.062 -1.135 21.677 1.00 86.19 79 ASP A N 1
ATOM 613 C CA . ASP A 1 79 ? -17.519 -0.537 22.935 1.00 86.19 79 ASP A CA 1
ATOM 614 C C . ASP A 1 79 ? -16.533 0.483 23.529 1.00 86.19 79 ASP A C 1
ATOM 616 O O . ASP A 1 79 ? -16.889 1.235 24.436 1.00 86.19 79 ASP A O 1
ATOM 620 N N . ARG A 1 80 ? -15.298 0.551 23.015 1.00 86.12 80 ARG A N 1
ATOM 621 C CA . ARG A 1 80 ? -14.264 1.453 23.528 1.00 86.12 80 ARG A CA 1
ATOM 622 C C . ARG A 1 80 ? -14.072 2.668 22.610 1.00 86.12 80 ARG A C 1
ATOM 624 O O . ARG A 1 80 ? -13.510 2.533 21.519 1.00 86.12 80 ARG A O 1
ATOM 631 N N . PRO A 1 81 ? -14.401 3.895 23.059 1.00 85.12 81 PRO A N 1
ATOM 632 C CA . PRO A 1 81 ? -14.288 5.096 22.225 1.00 85.12 81 PRO A CA 1
ATOM 633 C C . PRO A 1 81 ? -12.840 5.418 21.817 1.00 85.12 81 PRO A C 1
ATOM 635 O O . PRO A 1 81 ? -12.607 5.985 20.747 1.00 85.12 81 PRO A O 1
ATOM 638 N N . ALA A 1 82 ? -11.854 5.017 22.627 1.00 87.50 82 ALA A N 1
ATOM 639 C CA . ALA A 1 82 ? -10.435 5.169 22.306 1.00 87.50 82 ALA A CA 1
ATOM 640 C C . ALA A 1 82 ? -10.024 4.371 21.053 1.00 87.50 82 ALA A C 1
ATOM 642 O O . ALA A 1 82 ? -9.291 4.885 20.207 1.00 87.50 82 ALA A O 1
ATOM 643 N N . PHE A 1 83 ? -10.552 3.152 20.884 1.00 84.88 83 PHE A N 1
ATOM 644 C CA . PHE A 1 83 ? -10.260 2.309 19.721 1.00 84.88 83 PHE A CA 1
ATOM 645 C C . PHE A 1 83 ? -10.909 2.846 18.445 1.00 84.88 83 PHE A C 1
ATOM 647 O O . PHE A 1 83 ? -10.302 2.777 17.381 1.00 84.88 83 PHE A O 1
ATOM 654 N N . MET A 1 84 ? -12.088 3.466 18.546 1.00 84.81 84 MET A N 1
ATOM 655 C CA . MET A 1 84 ? -12.745 4.105 17.402 1.00 84.81 84 MET A CA 1
ATOM 656 C C . MET A 1 84 ? -11.934 5.290 16.854 1.00 84.81 84 MET A C 1
ATOM 658 O O . MET A 1 84 ? -11.799 5.446 15.638 1.00 84.81 84 MET A O 1
ATOM 662 N N . LYS A 1 85 ? -11.353 6.115 17.738 1.00 87.69 85 LYS A N 1
ATOM 663 C CA . LYS A 1 85 ? -10.460 7.213 17.325 1.00 87.69 85 LYS A CA 1
ATOM 664 C C . LYS A 1 85 ? -9.196 6.677 16.649 1.00 87.69 85 LYS A C 1
ATOM 666 O O . LYS A 1 85 ? -8.809 7.189 15.600 1.00 87.69 85 LYS A O 1
ATOM 671 N N . LEU A 1 86 ? -8.594 5.629 17.216 1.00 86.88 86 LEU A N 1
ATOM 672 C CA . LEU A 1 86 ? -7.405 4.991 16.648 1.00 86.88 86 LEU A CA 1
ATOM 673 C C . LEU A 1 86 ? -7.691 4.370 15.274 1.00 86.88 86 LEU A C 1
ATOM 675 O O . LEU A 1 86 ? -6.925 4.578 14.342 1.00 86.88 86 LEU A O 1
ATOM 679 N N . PHE A 1 87 ? -8.817 3.673 15.121 1.00 86.94 87 PHE A N 1
ATOM 680 C CA . PHE A 1 87 ? -9.235 3.070 13.856 1.00 86.94 87 PHE A CA 1
ATOM 681 C C . PHE A 1 87 ? -9.382 4.109 12.741 1.00 86.94 87 PHE A C 1
ATOM 683 O O . PHE A 1 87 ? -8.806 3.945 11.667 1.00 86.94 87 PHE A O 1
ATOM 690 N N . LYS A 1 88 ? -10.095 5.214 13.009 1.00 87.88 88 LYS A N 1
ATOM 691 C CA . LYS A 1 88 ? -10.250 6.305 12.035 1.00 87.88 88 LYS A CA 1
ATOM 692 C C . LYS A 1 88 ? -8.900 6.895 11.636 1.00 87.88 88 LYS A C 1
ATOM 694 O O . LYS A 1 88 ? -8.667 7.113 10.452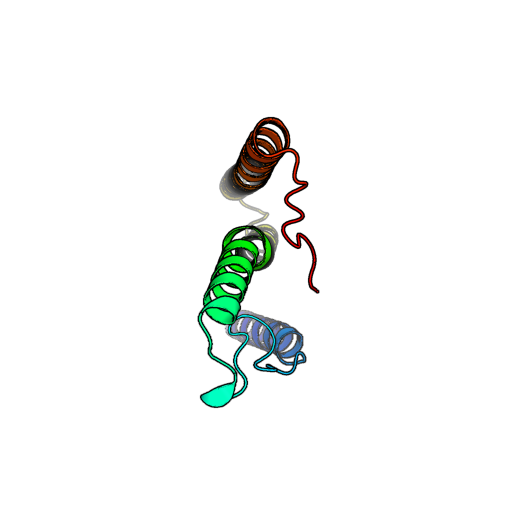 1.00 87.88 88 LYS A O 1
ATOM 699 N N . LYS A 1 89 ? -8.003 7.107 12.605 1.00 91.44 89 LYS A N 1
ATOM 700 C CA . LYS A 1 89 ? -6.641 7.590 12.341 1.00 91.44 89 LYS A CA 1
ATOM 701 C C . LYS A 1 89 ? -5.851 6.605 11.472 1.00 91.44 89 LYS A C 1
ATOM 703 O O . LYS A 1 89 ? -5.228 7.019 10.504 1.00 91.44 89 LYS A O 1
ATOM 708 N N . ASN A 1 90 ? -5.915 5.312 11.778 1.00 89.50 90 ASN A N 1
ATOM 709 C CA . ASN A 1 90 ? -5.200 4.275 11.036 1.00 89.50 90 ASN A CA 1
ATOM 710 C C . ASN A 1 90 ? -5.688 4.157 9.588 1.00 89.50 90 ASN A C 1
ATOM 712 O O . ASN A 1 90 ? -4.862 4.072 8.684 1.00 89.50 90 ASN A O 1
ATOM 716 N N . ILE A 1 91 ? -7.004 4.197 9.355 1.00 90.50 91 ILE A N 1
ATOM 717 C CA . ILE A 1 91 ? -7.557 4.197 7.994 1.00 90.50 91 ILE A CA 1
ATOM 718 C C . ILE A 1 91 ? -7.114 5.439 7.225 1.00 90.50 91 ILE A C 1
ATOM 720 O O . ILE A 1 91 ? -6.668 5.309 6.089 1.00 90.50 91 ILE A O 1
ATOM 724 N N . TRP A 1 92 ? -7.183 6.622 7.838 1.00 91.94 92 TRP A N 1
ATOM 725 C CA . TRP A 1 92 ? -6.726 7.852 7.192 1.00 91.94 92 TRP A CA 1
ATOM 726 C C . TRP A 1 92 ? -5.244 7.808 6.828 1.00 91.94 92 TRP A C 1
ATOM 728 O O . TRP A 1 92 ? -4.886 8.174 5.713 1.00 91.94 92 TRP A O 1
ATOM 738 N N . ASN A 1 93 ? -4.395 7.301 7.722 1.00 92.38 93 ASN A N 1
ATOM 739 C CA . ASN A 1 93 ? -2.966 7.157 7.459 1.00 92.38 93 ASN A CA 1
ATOM 740 C C . ASN A 1 93 ? -2.692 6.207 6.286 1.00 92.38 93 ASN A C 1
ATOM 742 O O . ASN A 1 93 ? -1.843 6.493 5.446 1.00 92.38 93 ASN A O 1
ATOM 746 N N . VAL A 1 94 ? -3.414 5.086 6.214 1.00 90.81 94 VAL A N 1
ATOM 747 C CA . VAL A 1 94 ? -3.236 4.098 5.144 1.00 90.81 94 VAL A CA 1
ATOM 748 C C . VAL A 1 94 ? -3.772 4.599 3.807 1.00 90.81 94 VAL A C 1
ATOM 750 O O . VAL A 1 94 ? -3.099 4.436 2.792 1.00 90.81 94 VAL A O 1
ATOM 753 N N . LEU A 1 95 ? -4.928 5.265 3.799 1.00 91.00 95 LEU A N 1
ATOM 754 C CA . LEU A 1 95 ? -5.452 5.915 2.598 1.00 91.00 95 LEU A CA 1
ATOM 755 C C . LEU A 1 95 ? -4.495 6.989 2.080 1.00 91.00 95 LEU A C 1
ATOM 757 O O . LEU A 1 95 ? -4.227 7.032 0.883 1.00 91.00 95 LEU A O 1
ATOM 761 N N . LEU A 1 96 ? -3.941 7.814 2.973 1.00 92.62 96 LEU A N 1
ATOM 762 C CA . LEU A 1 96 ? -2.973 8.840 2.600 1.00 92.62 96 LEU A CA 1
ATOM 763 C C . LEU A 1 96 ? -1.674 8.224 2.064 1.00 92.62 96 LEU A C 1
ATOM 765 O O . LEU A 1 96 ? -1.146 8.692 1.061 1.00 92.62 96 LEU A O 1
ATOM 769 N N . GLY A 1 97 ? -1.186 7.147 2.686 1.00 89.38 97 GLY A N 1
ATOM 770 C CA . GLY A 1 97 ? -0.015 6.413 2.208 1.00 89.38 97 GLY A CA 1
ATOM 771 C C . GLY A 1 97 ? -0.229 5.817 0.816 1.00 89.38 97 GLY A C 1
ATOM 772 O O . GLY A 1 97 ? 0.614 5.985 -0.061 1.00 89.38 97 GLY A O 1
ATOM 773 N N . TYR A 1 98 ? -1.379 5.184 0.577 1.00 87.94 98 TYR A N 1
ATOM 774 C CA . TYR A 1 98 ? -1.720 4.658 -0.745 1.00 87.94 98 TYR A CA 1
ATOM 775 C C . TYR A 1 98 ? -1.853 5.771 -1.790 1.00 87.94 98 TYR A C 1
ATOM 777 O O . TYR A 1 98 ? -1.323 5.649 -2.894 1.00 87.94 98 TYR A O 1
ATOM 785 N N . LEU A 1 99 ? -2.493 6.886 -1.428 1.00 91.12 99 LEU A N 1
ATOM 786 C CA . LEU A 1 99 ? -2.611 8.052 -2.298 1.00 91.12 99 LEU A CA 1
ATOM 787 C C . LEU A 1 99 ? -1.237 8.622 -2.677 1.00 91.12 99 LEU A C 1
ATOM 789 O O . LEU A 1 99 ? -1.038 8.987 -3.830 1.00 91.12 99 LEU A O 1
ATOM 793 N N . LEU A 1 100 ? -0.281 8.654 -1.742 1.00 91.38 100 LEU A N 1
ATOM 794 C CA . LEU A 1 100 ? 1.094 9.074 -2.024 1.00 91.38 100 LEU A CA 1
ATOM 795 C C . LEU A 1 100 ? 1.807 8.127 -2.993 1.00 91.38 100 LEU A C 1
ATOM 797 O O . LEU A 1 100 ? 2.485 8.607 -3.895 1.00 91.38 100 LEU A O 1
ATOM 801 N N . VAL A 1 101 ? 1.637 6.808 -2.854 1.00 87.81 101 VAL A N 1
ATOM 802 C CA . VAL A 1 101 ? 2.228 5.828 -3.785 1.00 87.81 101 VAL A CA 1
ATOM 803 C C . VAL A 1 101 ? 1.670 6.016 -5.198 1.00 87.81 101 VAL A C 1
ATOM 805 O O . VAL A 1 101 ? 2.437 6.124 -6.154 1.00 87.81 101 VAL A O 1
ATOM 808 N N . VAL A 1 102 ? 0.345 6.129 -5.332 1.00 86.31 102 VAL A N 1
ATOM 809 C CA . VAL A 1 102 ? -0.308 6.372 -6.630 1.00 86.31 102 VAL A CA 1
ATOM 810 C C . VAL A 1 102 ? 0.080 7.741 -7.197 1.00 86.31 102 VAL A C 1
ATOM 812 O O . VAL A 1 102 ? 0.346 7.863 -8.390 1.00 86.31 102 VAL A O 1
ATOM 815 N N . GLY A 1 103 ? 0.167 8.770 -6.353 1.00 89.62 103 GLY A N 1
ATOM 816 C CA . GLY A 1 103 ? 0.597 10.109 -6.752 1.00 89.62 103 GLY A CA 1
ATOM 817 C C . GLY A 1 103 ? 2.041 10.137 -7.255 1.00 89.62 103 GLY A C 1
ATOM 818 O O . GLY A 1 103 ? 2.309 10.704 -8.311 1.00 89.62 103 GLY A O 1
ATOM 819 N N . ALA A 1 104 ? 2.962 9.473 -6.553 1.00 88.25 104 ALA A N 1
ATOM 820 C CA . ALA A 1 104 ? 4.355 9.347 -6.975 1.00 88.25 104 ALA A CA 1
ATOM 821 C C . ALA A 1 104 ? 4.469 8.618 -8.321 1.00 88.25 104 ALA A C 1
ATOM 823 O O . ALA A 1 104 ? 5.183 9.077 -9.211 1.00 88.25 104 ALA A O 1
ATOM 824 N N . TYR A 1 105 ? 3.707 7.537 -8.500 1.00 82.75 105 TYR A N 1
ATOM 825 C CA . TYR A 1 105 ? 3.615 6.835 -9.776 1.00 82.75 105 TYR A CA 1
ATOM 826 C C . TYR A 1 105 ? 3.148 7.753 -10.916 1.00 82.75 105 TYR A C 1
ATOM 828 O O . TYR A 1 105 ? 3.781 7.805 -11.971 1.00 82.75 105 TYR A O 1
ATOM 836 N N . LEU A 1 106 ? 2.065 8.505 -10.701 1.00 85.19 106 LEU A N 1
ATOM 837 C CA . LEU A 1 106 ? 1.526 9.426 -11.702 1.00 85.19 106 LEU A CA 1
ATOM 838 C C . LEU A 1 106 ? 2.517 10.532 -12.057 1.00 85.19 106 LEU A C 1
ATOM 840 O O . LEU A 1 106 ? 2.649 10.867 -13.234 1.00 85.19 106 LEU A O 1
ATOM 844 N N . LEU A 1 107 ? 3.236 11.071 -11.071 1.00 88.25 107 LEU A N 1
ATOM 845 C CA . LEU A 1 107 ? 4.279 12.064 -11.311 1.00 88.25 107 LEU A CA 1
ATOM 846 C C . LEU A 1 107 ? 5.391 11.481 -12.184 1.00 88.25 107 LEU A C 1
ATOM 848 O O . LEU A 1 107 ? 5.674 12.039 -13.240 1.00 88.25 107 LEU A O 1
ATOM 852 N N . VAL A 1 108 ? 5.965 10.336 -11.804 1.00 84.75 108 VAL A N 1
ATOM 853 C CA . VAL A 1 108 ? 7.039 9.687 -12.575 1.00 84.75 108 VAL A CA 1
ATOM 854 C C . VAL A 1 108 ? 6.582 9.359 -13.998 1.00 84.75 108 VAL A C 1
ATOM 856 O O . VAL A 1 108 ? 7.293 9.680 -14.950 1.00 84.75 108 VAL A O 1
ATOM 859 N N . LYS A 1 109 ? 5.370 8.807 -14.165 1.00 79.62 109 LYS A N 1
ATOM 860 C CA . LYS A 1 109 ? 4.785 8.557 -15.491 1.00 79.62 109 LYS A CA 1
ATOM 861 C C . LYS A 1 109 ? 4.693 9.848 -16.302 1.00 79.62 109 LYS A C 1
ATOM 863 O O . LYS A 1 109 ? 5.133 9.874 -17.443 1.00 79.62 109 LYS A O 1
ATOM 868 N N . THR A 1 110 ? 4.156 10.915 -15.714 1.00 85.12 110 THR A N 1
ATOM 869 C CA . THR A 1 110 ? 3.961 12.196 -16.407 1.00 85.12 110 THR A CA 1
ATOM 870 C C . THR A 1 110 ? 5.293 12.807 -16.837 1.00 85.12 110 THR A C 1
ATOM 872 O O . THR A 1 110 ? 5.430 13.209 -17.989 1.00 85.12 110 THR A O 1
ATOM 875 N N . PHE A 1 111 ? 6.298 12.820 -15.956 1.00 85.88 111 PHE A N 1
ATOM 876 C CA . PHE A 1 111 ? 7.632 13.330 -16.285 1.00 85.88 111 PHE A CA 1
ATOM 877 C C . PHE A 1 111 ? 8.279 12.554 -17.434 1.00 85.88 111 PHE A C 1
ATOM 879 O O . PHE A 1 111 ? 8.804 13.167 -18.363 1.00 85.88 111 PHE A O 1
ATOM 886 N N . ILE A 1 112 ? 8.217 11.220 -17.411 1.00 80.12 112 ILE A N 1
ATOM 887 C CA . ILE A 1 112 ? 8.840 10.414 -18.465 1.00 80.12 112 ILE A CA 1
ATOM 888 C C . ILE A 1 112 ? 8.067 10.538 -19.781 1.00 80.12 112 ILE A C 1
ATOM 890 O O . ILE A 1 112 ? 8.692 10.665 -20.828 1.00 80.12 112 ILE A O 1
ATOM 894 N N . THR A 1 113 ? 6.734 10.592 -19.752 1.00 79.06 113 THR A N 1
ATOM 895 C CA . THR A 1 113 ? 5.933 10.794 -20.968 1.00 79.06 113 THR A CA 1
ATOM 896 C C . THR A 1 113 ? 6.215 12.147 -21.626 1.00 79.06 113 THR A C 1
ATOM 898 O O . THR A 1 113 ? 6.313 12.208 -22.848 1.00 79.06 113 THR A O 1
ATOM 901 N N . ILE A 1 114 ? 6.427 13.214 -20.845 1.00 84.88 114 ILE A N 1
ATOM 902 C CA . ILE A 1 114 ? 6.782 14.539 -21.382 1.00 84.88 114 ILE A CA 1
ATOM 903 C C . ILE A 1 114 ? 8.183 14.538 -22.012 1.00 84.88 114 ILE A C 1
ATOM 905 O O . ILE A 1 114 ? 8.372 15.126 -23.072 1.00 84.88 114 ILE A O 1
ATOM 909 N N . ILE A 1 115 ? 9.167 13.900 -21.367 1.00 82.88 115 ILE A N 1
ATOM 910 C CA . ILE A 1 115 ? 10.575 13.964 -21.796 1.00 82.88 115 ILE A CA 1
ATOM 911 C C . ILE A 1 115 ? 10.883 12.960 -22.912 1.00 82.88 115 ILE A C 1
ATOM 913 O O . ILE A 1 115 ? 11.554 13.301 -23.881 1.00 82.88 115 ILE A O 1
ATOM 917 N N . ALA A 1 116 ? 10.423 11.716 -22.775 1.00 76.25 116 ALA A N 1
ATOM 918 C CA . ALA A 1 116 ? 10.739 10.635 -23.703 1.00 76.25 116 ALA A CA 1
ATOM 919 C C . ALA A 1 116 ? 9.739 10.530 -24.866 1.00 76.25 116 ALA A C 1
ATOM 921 O O . ALA A 1 116 ? 10.017 9.827 -25.834 1.00 76.25 116 ALA A O 1
ATOM 922 N N . GLY A 1 117 ? 8.568 11.174 -24.774 1.00 68.50 117 GLY A N 1
ATOM 923 C CA . GLY A 1 117 ? 7.489 11.028 -25.759 1.00 68.50 117 GLY A CA 1
ATOM 924 C C . GLY A 1 117 ? 6.885 9.618 -25.809 1.00 68.50 117 GLY A C 1
ATOM 925 O O . GLY A 1 117 ? 6.155 9.296 -26.742 1.00 68.50 117 GLY A O 1
ATOM 926 N N . GLN A 1 118 ? 7.203 8.767 -24.828 1.00 63.66 118 GLN A N 1
ATOM 927 C CA . GLN A 1 118 ? 6.737 7.387 -24.730 1.00 63.66 118 GLN A CA 1
ATOM 928 C C . GLN A 1 118 ? 5.754 7.251 -23.563 1.00 63.66 118 GLN A C 1
ATOM 930 O O . GLN A 1 118 ? 6.021 7.683 -22.436 1.00 63.66 118 GLN A O 1
ATOM 935 N N . ASP A 1 119 ? 4.603 6.631 -23.817 1.00 60.78 119 ASP A N 1
ATOM 936 C CA . ASP A 1 119 ? 3.648 6.287 -22.771 1.00 60.78 119 ASP A CA 1
ATOM 937 C C . ASP A 1 119 ? 4.167 5.101 -21.957 1.00 60.78 119 ASP A C 1
ATOM 939 O O . ASP A 1 119 ? 4.072 3.944 -22.372 1.00 60.78 119 ASP A O 1
ATOM 943 N N . LEU A 1 120 ? 4.677 5.374 -20.754 1.00 59.47 120 LEU A N 1
ATOM 944 C CA . LEU A 1 120 ? 4.963 4.316 -19.793 1.00 59.47 120 LEU A CA 1
ATOM 945 C C . LEU A 1 120 ? 3.651 3.734 -19.265 1.00 59.47 120 LEU A C 1
ATOM 947 O O . LEU A 1 120 ? 3.063 4.207 -18.290 1.00 59.47 120 LEU A O 1
ATOM 951 N N . THR A 1 121 ? 3.180 2.691 -19.931 1.00 55.53 121 THR A N 1
ATOM 952 C CA . THR A 1 121 ? 2.084 1.839 -19.476 1.00 55.53 121 THR A CA 1
ATOM 953 C C . THR A 1 121 ? 2.651 0.778 -18.545 1.00 55.53 121 THR A C 1
ATOM 955 O O . THR A 1 121 ? 2.751 -0.399 -18.879 1.00 55.53 121 THR A O 1
ATOM 958 N N . PHE A 1 122 ? 3.039 1.186 -17.335 1.00 57.66 122 PHE A N 1
ATOM 959 C CA . PHE A 1 122 ? 3.253 0.196 -16.287 1.00 57.66 122 PHE A CA 1
ATOM 960 C C . PHE A 1 122 ? 1.934 -0.567 -16.121 1.00 57.66 122 PHE A C 1
ATOM 962 O O . PHE A 1 122 ? 0.883 0.053 -15.960 1.00 57.66 122 PHE A O 1
ATOM 969 N N . LYS A 1 123 ? 1.959 -1.899 -16.237 1.00 57.91 123 LYS A N 1
ATOM 970 C CA . LYS A 1 123 ? 0.768 -2.746 -16.091 1.00 57.91 123 LYS A CA 1
ATOM 971 C C . LYS A 1 123 ? 0.195 -2.568 -14.677 1.00 57.91 123 LYS A C 1
ATOM 973 O O . LYS A 1 123 ? 0.663 -3.181 -13.725 1.00 57.91 123 LYS A O 1
ATOM 978 N N . VAL A 1 124 ? -0.799 -1.688 -14.548 1.00 53.97 124 VAL A N 1
ATOM 979 C CA . VAL A 1 124 ? -1.465 -1.339 -13.277 1.00 53.97 124 VAL A CA 1
ATOM 980 C C . VAL A 1 124 ? -2.416 -2.452 -12.814 1.00 53.97 124 VAL A C 1
ATOM 982 O O . VAL A 1 124 ? -2.763 -2.536 -11.638 1.00 53.97 124 VAL A O 1
ATOM 985 N N . PHE A 1 125 ? -2.808 -3.346 -13.724 1.00 45.34 125 PHE A N 1
ATOM 986 C CA . PHE A 1 125 ? -3.730 -4.444 -13.461 1.00 45.34 125 PHE A CA 1
ATOM 987 C C . PHE A 1 125 ? -3.149 -5.745 -13.994 1.00 45.34 125 PHE A C 1
ATOM 989 O O . PHE A 1 125 ? -2.522 -5.747 -15.051 1.00 45.34 125 PHE A O 1
ATOM 996 N N . PHE A 1 126 ? -3.339 -6.814 -13.216 1.00 43.06 126 PHE A N 1
ATOM 997 C CA . PHE A 1 126 ? -2.888 -8.175 -13.490 1.00 43.06 126 PHE A CA 1
ATOM 998 C C . PHE A 1 126 ? -3.027 -8.514 -14.984 1.00 43.06 126 PHE A C 1
ATOM 1000 O O . PHE A 1 126 ? -4.141 -8.670 -15.479 1.00 43.06 126 PHE A O 1
ATOM 1007 N N . ASN A 1 127 ? -1.895 -8.582 -15.684 1.00 36.31 127 ASN A N 1
ATOM 1008 C CA . ASN A 1 127 ? -1.763 -9.248 -16.975 1.00 36.31 127 ASN A CA 1
ATOM 1009 C C . ASN A 1 127 ? -0.531 -10.132 -16.903 1.00 36.31 127 ASN A C 1
ATOM 1011 O O . ASN A 1 127 ? 0.572 -9.568 -17.121 1.00 36.31 127 ASN A O 1
#

Solvent-accessible surface area (backbone atoms only — not comparable to full-atom values): 7447 Å² total; per-residue (Å²): 119,69,72,63,55,56,52,53,53,52,52,51,52,57,56,50,60,69,68,68,77,63,81,88,62,69,81,73,53,52,77,50,96,48,82,90,59,61,43,76,70,43,51,55,52,26,52,52,34,49,52,34,36,62,76,39,54,48,53,52,54,51,46,54,54,49,51,52,55,53,51,55,49,48,69,75,44,63,91,38,73,69,53,54,56,49,49,55,50,52,52,50,52,51,52,51,52,52,51,48,54,54,48,52,50,51,50,54,41,51,54,45,29,69,73,69,72,45,83,72,74,67,64,78,58,98,125

pLDDT: mean 74.84, std 13.83, range [36.31, 92.62]

Sequence (127 aa):
MIKRIKNKILFLLALGSIFIGGGVSAAGLVPCEGIDDCNFDTLILLLNNIASFIFFRLPIILLVVFFAWNGINLIIYRDRPAFMKLFKKNIWNVLLGYLLVVGAYLLVKTFITIIAGQDLTFKVFFN

Organism: NCBI:txid1801752

Secondary structure (DSSP, 8-state):
-HHHHHHHHHHHHHHHHHHTTS---GGGT---SSSTT--HHHHHHHHHHHHHIIIIIHHHHHHHHHHHHHHHHHHHTTT-HHHHHHHHHHHHHHHHHHHHHHHHHHHHHHHHHHHH--------S--

Radius of gyration: 20.42 Å; Cα contacts (8 Å, |Δi|>4): 50; chains: 1; bounding box: 37×37×53 Å